Protein AF-A0A2M6YNY8-F1 (afdb_monomer_lite)

Structure (mmCIF, N/CA/C/O backbone):
data_AF-A0A2M6YNY8-F1
#
_entry.id   AF-A0A2M6YNY8-F1
#
loop_
_atom_site.group_PDB
_atom_site.id
_atom_site.type_symbol
_atom_site.label_atom_id
_atom_site.label_alt_id
_atom_site.label_comp_id
_atom_site.label_asym_id
_atom_site.label_entity_id
_atom_site.label_seq_id
_atom_site.pdbx_PDB_ins_code
_atom_site.Cartn_x
_atom_site.Cartn_y
_atom_site.Cartn_z
_atom_site.occupancy
_atom_site.B_iso_or_equiv
_atom_site.auth_seq_id
_atom_site.auth_comp_id
_atom_site.auth_asym_id
_atom_site.auth_atom_id
_atom_site.pdbx_PDB_model_num
ATOM 1 N N . MET A 1 1 ? 12.106 -1.701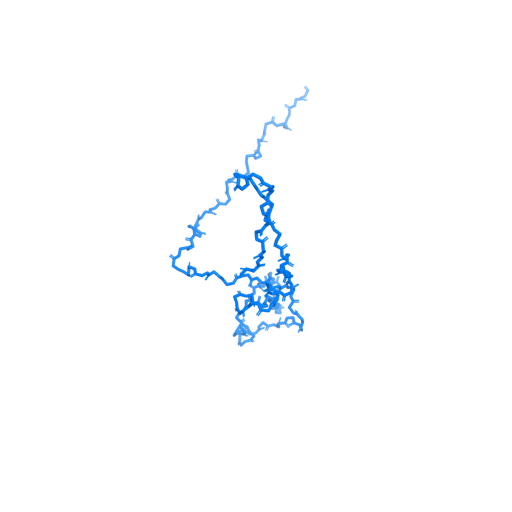 -25.123 1.00 52.75 1 MET A N 1
ATOM 2 C CA . MET A 1 1 ? 12.378 -0.345 -25.643 1.00 52.75 1 MET A CA 1
ATOM 3 C C . MET A 1 1 ? 12.749 -0.524 -27.104 1.00 52.75 1 MET A C 1
ATOM 5 O O . MET A 1 1 ? 13.590 -1.369 -27.375 1.00 52.75 1 MET A O 1
ATOM 9 N N . HIS A 1 2 ? 12.048 0.127 -28.029 1.00 60.47 2 HIS A N 1
ATOM 10 C CA . HIS A 1 2 ? 12.290 -0.010 -29.467 1.00 60.47 2 HIS A CA 1
ATOM 11 C C . HIS A 1 2 ? 12.599 1.362 -30.051 1.00 60.47 2 HIS A C 1
ATOM 13 O O . HIS A 1 2 ? 11.962 2.360 -29.705 1.00 60.47 2 HIS A O 1
ATOM 19 N N . GLY A 1 3 ? 13.569 1.400 -30.946 1.00 66.44 3 GLY A N 1
ATOM 20 C CA . GLY A 1 3 ? 13.908 2.595 -31.685 1.00 66.44 3 GLY A CA 1
ATOM 21 C C . GLY A 1 3 ? 14.812 2.255 -32.846 1.00 66.44 3 GLY A C 1
ATOM 22 O O . GLY A 1 3 ? 15.167 1.093 -33.061 1.00 66.44 3 GLY A O 1
ATOM 23 N N . ARG A 1 4 ? 15.094 3.272 -33.644 1.00 79.44 4 ARG A N 1
ATOM 24 C CA . ARG A 1 4 ? 15.784 3.127 -34.913 1.00 79.44 4 ARG A CA 1
ATOM 25 C C . ARG A 1 4 ? 17.062 3.938 -34.857 1.00 79.44 4 ARG A C 1
ATOM 27 O O . ARG A 1 4 ? 17.039 5.126 -34.555 1.00 79.44 4 ARG A O 1
ATOM 34 N N . TRP A 1 5 ? 18.165 3.282 -35.182 1.00 75.31 5 TRP A N 1
ATOM 35 C CA . TRP A 1 5 ? 19.411 3.973 -35.457 1.00 75.31 5 TRP A CA 1
ATOM 36 C C . TRP A 1 5 ? 19.324 4.653 -36.826 1.00 75.31 5 TRP A C 1
ATOM 38 O O . TRP A 1 5 ? 18.959 4.004 -37.812 1.00 75.31 5 TRP A O 1
ATOM 48 N N . ARG A 1 6 ? 19.645 5.946 -36.891 1.00 77.56 6 ARG A N 1
ATOM 49 C CA . ARG A 1 6 ? 19.876 6.669 -38.145 1.00 77.56 6 ARG A CA 1
ATOM 50 C C . ARG A 1 6 ? 21.337 7.100 -38.194 1.00 77.56 6 ARG A C 1
ATOM 52 O O . ARG A 1 6 ? 21.735 7.957 -37.415 1.00 77.56 6 ARG A O 1
ATOM 59 N N . SER A 1 7 ? 22.123 6.494 -39.081 1.00 73.88 7 SER A N 1
ATOM 60 C CA . SER A 1 7 ? 23.506 6.909 -39.335 1.00 73.88 7 SER A CA 1
ATOM 61 C C . SER A 1 7 ? 23.551 8.117 -40.268 1.00 73.88 7 SER A C 1
ATOM 63 O O . SER A 1 7 ? 22.709 8.240 -41.160 1.00 73.88 7 SER A O 1
ATOM 65 N N . GLU A 1 8 ? 24.553 8.971 -40.091 1.00 68.19 8 GLU A N 1
ATOM 66 C CA . GLU A 1 8 ? 24.931 9.968 -41.095 1.00 68.19 8 GLU A CA 1
ATOM 67 C C . GLU A 1 8 ? 25.787 9.328 -42.201 1.00 68.19 8 GLU A C 1
ATOM 69 O O . GLU A 1 8 ? 26.204 8.173 -42.094 1.00 68.19 8 GLU A O 1
ATOM 74 N N . GLU A 1 9 ? 25.991 10.061 -43.297 1.00 59.84 9 GLU A N 1
ATOM 75 C CA . GLU A 1 9 ? 26.481 9.577 -44.600 1.00 59.84 9 GLU A CA 1
ATOM 76 C C . GLU A 1 9 ? 27.850 8.869 -44.548 1.00 59.84 9 GLU A C 1
ATOM 78 O O . GLU A 1 9 ? 28.139 8.009 -45.377 1.00 59.84 9 GLU A O 1
ATOM 83 N N . THR A 1 10 ? 28.667 9.157 -43.533 1.00 65.19 10 THR A N 1
ATOM 84 C CA . THR A 1 10 ? 29.976 8.524 -43.310 1.00 65.19 10 THR A CA 1
ATOM 85 C C . THR A 1 10 ? 29.927 7.282 -42.411 1.00 65.19 10 THR A C 1
ATOM 87 O O . THR A 1 10 ? 30.935 6.601 -42.259 1.00 65.19 10 THR A O 1
ATOM 90 N N . GLY A 1 11 ? 28.777 6.949 -41.813 1.00 61.22 11 GLY A N 1
ATOM 91 C CA . GLY A 1 11 ? 28.568 5.737 -41.009 1.00 61.22 11 GLY A CA 1
ATOM 92 C C . GLY A 1 11 ? 29.219 5.724 -39.617 1.00 61.22 11 GLY A C 1
ATOM 93 O O . GLY A 1 11 ? 28.860 4.876 -38.801 1.00 61.22 11 GLY A O 1
ATOM 94 N N . GLU A 1 12 ? 30.124 6.660 -39.314 1.00 66.94 12 GLU A N 1
ATOM 95 C CA . GLU A 1 12 ? 30.849 6.727 -38.031 1.00 66.94 12 GLU A CA 1
ATOM 96 C C . GLU A 1 12 ? 30.049 7.388 -36.894 1.00 66.94 12 GLU A C 1
ATOM 98 O O . GLU A 1 12 ? 30.375 7.216 -35.720 1.00 66.94 12 GLU A O 1
ATOM 103 N N . ALA A 1 13 ? 28.969 8.104 -37.219 1.00 66.81 13 ALA A N 1
ATOM 104 C CA . ALA A 1 13 ? 28.090 8.763 -36.257 1.00 66.81 13 ALA A CA 1
ATOM 105 C C . ALA A 1 13 ? 26.614 8.622 -36.656 1.00 66.81 13 ALA A C 1
ATOM 107 O O . ALA A 1 13 ? 26.272 8.380 -37.817 1.00 66.81 13 ALA A O 1
ATOM 108 N N . GLY A 1 14 ? 25.716 8.753 -35.681 1.00 75.56 14 GLY A N 1
ATOM 109 C CA . GLY A 1 14 ? 24.283 8.652 -35.915 1.00 75.56 14 GLY A CA 1
ATOM 110 C C . GLY A 1 14 ? 23.446 9.066 -34.714 1.00 75.56 14 GLY A C 1
ATOM 111 O O . GLY A 1 14 ? 23.938 9.201 -33.594 1.00 75.56 14 GLY A O 1
ATOM 112 N N . THR A 1 15 ? 22.158 9.270 -34.965 1.00 81.88 15 THR A N 1
ATOM 113 C CA . THR A 1 15 ? 21.168 9.616 -33.947 1.00 81.88 15 THR A CA 1
ATOM 114 C C . THR A 1 15 ? 20.299 8.404 -33.640 1.00 81.88 15 THR A C 1
ATOM 116 O O . THR A 1 15 ? 19.814 7.708 -34.538 1.00 81.88 15 THR A O 1
ATOM 119 N N . TRP A 1 16 ? 20.095 8.144 -32.350 1.00 72.38 16 TRP A N 1
ATOM 120 C CA . TRP A 1 16 ? 19.188 7.102 -31.883 1.00 72.38 16 TRP A CA 1
ATOM 121 C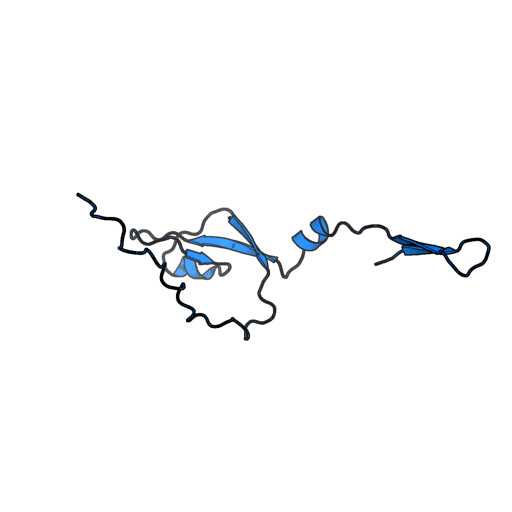 C . TRP A 1 16 ? 17.793 7.697 -31.686 1.00 72.38 16 TRP A C 1
ATOM 123 O O . TRP A 1 16 ? 17.568 8.457 -30.745 1.00 72.38 16 TRP A O 1
ATOM 133 N N . ASP A 1 17 ? 16.842 7.341 -32.548 1.00 76.62 17 ASP A N 1
ATOM 134 C CA . ASP A 1 17 ? 15.450 7.747 -32.371 1.00 76.62 17 ASP A CA 1
ATOM 135 C C . ASP A 1 17 ? 14.692 6.689 -31.584 1.00 76.62 17 ASP A C 1
ATOM 137 O O . ASP A 1 17 ? 14.333 5.624 -32.098 1.00 76.62 17 ASP A O 1
ATOM 141 N N . GLY A 1 18 ? 14.441 6.993 -30.316 1.00 72.19 18 GLY A N 1
ATOM 142 C CA . GLY A 1 18 ? 13.578 6.202 -29.452 1.00 72.19 18 GLY A CA 1
ATOM 143 C C . GLY A 1 18 ? 12.209 6.851 -29.302 1.00 72.19 18 GLY A C 1
ATOM 144 O O . GLY A 1 18 ? 12.100 8.047 -29.038 1.00 72.19 18 GLY A O 1
ATOM 145 N N . VAL A 1 19 ? 11.150 6.047 -29.385 1.00 72.88 19 VAL A N 1
ATOM 146 C CA . VAL A 1 19 ? 9.835 6.479 -28.904 1.00 72.88 19 VAL A CA 1
ATOM 147 C C . VAL A 1 19 ? 9.862 6.396 -27.381 1.00 72.88 19 VAL A C 1
ATOM 149 O O . VAL A 1 19 ? 10.058 5.312 -26.821 1.00 72.88 19 VAL A O 1
ATOM 152 N N . ARG A 1 20 ? 9.669 7.530 -26.695 1.00 63.72 20 ARG A N 1
ATOM 153 C CA . ARG A 1 20 ? 9.446 7.515 -25.245 1.00 63.72 20 ARG A CA 1
ATOM 154 C C . ARG A 1 20 ? 8.152 6.758 -24.980 1.00 63.72 20 ARG A C 1
ATOM 156 O O . ARG A 1 20 ? 7.072 7.206 -25.347 1.00 63.72 20 ARG A O 1
ATOM 163 N N . VAL A 1 21 ? 8.280 5.592 -24.361 1.00 65.62 21 VAL A N 1
ATOM 164 C CA . VAL A 1 21 ? 7.128 4.842 -23.868 1.00 65.62 21 VAL A CA 1
ATOM 165 C C . VAL A 1 21 ? 6.509 5.655 -22.730 1.00 65.62 21 VAL A C 1
ATOM 167 O O . VAL A 1 21 ? 7.251 6.219 -21.924 1.00 65.62 21 VAL A O 1
ATOM 170 N N . ASP A 1 22 ? 5.179 5.733 -22.661 1.00 68.88 22 ASP A N 1
ATOM 171 C CA . ASP A 1 22 ? 4.477 6.365 -21.539 1.00 68.88 22 ASP A CA 1
ATOM 172 C C . ASP A 1 22 ? 4.721 5.562 -20.251 1.00 68.88 22 ASP A C 1
ATOM 174 O O . ASP A 1 22 ? 3.987 4.637 -19.887 1.00 68.88 22 ASP A O 1
ATOM 178 N N . LEU A 1 23 ? 5.818 5.901 -19.576 1.00 63.94 23 LEU A N 1
ATOM 179 C CA . LEU A 1 23 ? 6.232 5.261 -18.338 1.00 63.94 23 LEU A CA 1
ATOM 180 C C . LEU A 1 23 ? 5.256 5.569 -17.202 1.00 63.94 23 LEU A C 1
ATOM 182 O O . LEU A 1 23 ? 5.119 4.733 -16.318 1.00 63.94 23 LEU A O 1
ATOM 186 N N . ILE A 1 24 ? 4.535 6.694 -17.235 1.00 64.56 24 ILE A N 1
ATOM 187 C CA . ILE A 1 24 ? 3.568 7.047 -16.188 1.00 64.56 24 ILE A CA 1
ATOM 188 C C . ILE A 1 24 ? 2.376 6.087 -16.251 1.00 64.56 24 ILE A C 1
ATOM 190 O O . ILE A 1 24 ? 2.017 5.461 -15.249 1.00 64.56 24 ILE A O 1
ATOM 194 N N . GLY A 1 25 ? 1.809 5.895 -17.445 1.00 61.62 25 GLY A N 1
ATOM 195 C CA . GLY A 1 25 ? 0.698 4.970 -17.665 1.00 61.62 25 GLY A CA 1
ATOM 196 C C . GLY A 1 25 ? 1.050 3.498 -17.408 1.00 61.62 25 GLY A C 1
ATOM 197 O O . GLY A 1 25 ? 0.185 2.716 -16.998 1.00 61.62 25 GLY A O 1
ATOM 198 N N . LEU A 1 26 ? 2.307 3.102 -17.627 1.00 61.56 26 LEU A N 1
ATOM 199 C CA . LEU A 1 26 ? 2.807 1.758 -17.311 1.00 61.56 26 LEU A CA 1
ATOM 200 C C . LEU A 1 26 ? 3.107 1.577 -15.821 1.00 61.56 26 LEU A C 1
ATOM 202 O O . LEU A 1 26 ? 2.763 0.541 -15.253 1.00 61.56 26 LEU A O 1
ATOM 206 N N . GLN A 1 27 ? 3.693 2.580 -15.166 1.00 61.69 27 GLN A N 1
ATOM 207 C CA . GLN A 1 27 ? 4.004 2.522 -13.739 1.00 61.69 27 GLN A CA 1
ATOM 208 C C . GLN A 1 27 ? 2.732 2.391 -12.904 1.00 61.69 27 GLN A C 1
ATOM 210 O O . GLN A 1 27 ? 2.680 1.515 -12.047 1.00 61.69 27 GLN A O 1
ATOM 215 N N . LEU A 1 28 ? 1.673 3.151 -13.211 1.00 66.38 28 LEU A N 1
ATOM 216 C CA . LEU A 1 28 ? 0.383 3.076 -12.506 1.00 66.38 28 LEU A CA 1
ATOM 217 C C . LEU A 1 28 ? -0.295 1.696 -12.577 1.00 66.38 28 LEU A C 1
ATOM 219 O O . LEU A 1 28 ? -1.088 1.356 -11.696 1.00 66.38 28 LEU A O 1
ATOM 223 N N . ARG A 1 29 ? 0.021 0.899 -13.604 1.00 73.88 29 ARG A N 1
ATOM 224 C CA . ARG A 1 29 ? -0.483 -0.471 -13.797 1.00 73.88 29 ARG A CA 1
ATOM 225 C C . ARG A 1 29 ? 0.446 -1.549 -13.243 1.00 73.88 29 ARG A C 1
ATOM 227 O O . ARG A 1 29 ? 0.101 -2.727 -13.301 1.00 73.88 29 ARG A O 1
ATOM 234 N N . SER A 1 30 ? 1.601 -1.170 -12.703 1.00 81.69 30 SER A N 1
ATOM 235 C CA . SER A 1 30 ? 2.548 -2.125 -12.142 1.00 81.69 30 SER A CA 1
ATOM 236 C C . SER A 1 30 ? 1.932 -2.860 -10.943 1.00 81.69 30 SER A C 1
ATOM 238 O O . SER A 1 30 ? 1.449 -2.201 -10.018 1.00 81.69 30 SER A O 1
ATOM 240 N N . PRO A 1 31 ? 2.003 -4.204 -10.884 1.00 81.81 31 PRO A N 1
ATOM 241 C CA . PRO A 1 31 ? 1.565 -4.967 -9.712 1.00 81.81 31 PRO A CA 1
ATOM 242 C C . PRO A 1 31 ? 2.426 -4.686 -8.468 1.00 81.81 31 PRO A C 1
ATOM 244 O O . PRO A 1 31 ? 2.035 -5.029 -7.352 1.00 81.81 31 PRO A O 1
ATOM 247 N N . ALA A 1 32 ? 3.588 -4.046 -8.643 1.00 83.75 32 ALA A N 1
ATOM 248 C CA . ALA A 1 32 ? 4.418 -3.578 -7.542 1.00 83.75 32 ALA A CA 1
ATOM 249 C C . ALA A 1 32 ? 3.847 -2.325 -6.856 1.00 83.75 32 ALA A C 1
ATOM 251 O O . ALA A 1 32 ? 4.222 -2.057 -5.720 1.00 83.75 32 ALA A O 1
ATOM 252 N N . LEU A 1 33 ? 2.935 -1.576 -7.489 1.00 88.69 33 LEU A N 1
ATOM 253 C CA . LEU A 1 33 ? 2.231 -0.469 -6.843 1.00 88.69 33 LEU A CA 1
ATOM 254 C C . LEU A 1 33 ? 0.975 -0.969 -6.128 1.00 88.69 33 LEU A C 1
ATOM 256 O O . LEU A 1 33 ? 0.024 -1.426 -6.763 1.00 88.69 33 LEU A O 1
ATOM 260 N N . VAL A 1 34 ? 0.933 -0.802 -4.809 1.00 90.31 34 VAL A N 1
ATOM 261 C CA . VAL A 1 34 ? -0.217 -1.160 -3.969 1.00 90.31 34 VAL A CA 1
ATOM 262 C C . VAL A 1 34 ? -0.891 0.065 -3.358 1.00 90.31 34 VAL A C 1
ATOM 264 O O . VAL A 1 34 ? -0.210 1.043 -3.052 1.00 90.31 34 VAL A O 1
ATOM 267 N N . PRO A 1 35 ? -2.223 0.043 -3.179 1.00 92.12 35 PRO A N 1
ATOM 268 C CA . PRO A 1 35 ? -2.943 1.130 -2.525 1.00 92.12 35 PRO A CA 1
ATOM 269 C C . PRO A 1 35 ? -2.610 1.203 -1.027 1.00 92.12 35 PRO A C 1
ATOM 271 O O . PRO A 1 35 ? -2.656 0.191 -0.328 1.00 92.12 35 PRO A O 1
ATOM 274 N N . LEU A 1 36 ? -2.314 2.408 -0.540 1.00 93.75 36 LEU A N 1
ATOM 275 C CA . LEU A 1 36 ? -2.147 2.713 0.880 1.00 93.75 36 LEU A CA 1
ATOM 276 C C . LEU A 1 36 ? -3.451 3.291 1.438 1.00 93.75 36 LEU A C 1
ATOM 278 O O . LEU A 1 36 ? -3.995 4.250 0.885 1.00 93.75 36 LEU A O 1
ATOM 282 N N . PHE A 1 37 ? -3.929 2.730 2.544 1.00 94.62 37 PHE A N 1
ATOM 283 C CA . PHE A 1 37 ? -5.136 3.181 3.228 1.00 94.62 37 PHE A CA 1
ATOM 284 C C . PHE A 1 37 ? -4.819 3.745 4.604 1.00 94.62 37 PHE A C 1
ATOM 286 O O . PHE A 1 37 ? -3.847 3.346 5.245 1.00 94.62 37 PHE A O 1
ATOM 293 N N . GLU A 1 38 ? -5.689 4.638 5.061 1.00 93.75 38 GLU A N 1
ATOM 294 C CA . GLU A 1 38 ? -5.735 5.088 6.445 1.00 93.75 38 GLU A CA 1
ATOM 295 C C . GLU A 1 38 ? -6.689 4.200 7.250 1.00 93.75 38 GLU A C 1
ATOM 297 O O . GLU A 1 38 ? -7.776 3.856 6.781 1.00 93.75 38 GLU A O 1
ATOM 302 N N . TYR A 1 39 ? -6.300 3.867 8.474 1.00 92.75 39 TYR A N 1
ATOM 303 C CA . TYR A 1 39 ? -7.088 3.131 9.450 1.00 92.75 39 TYR A CA 1
ATOM 304 C C . TYR A 1 39 ? -7.224 3.977 10.712 1.00 92.75 39 TYR A C 1
ATOM 306 O O . TYR A 1 39 ? -6.232 4.294 11.369 1.00 92.75 39 TYR A O 1
ATOM 314 N N . ARG A 1 40 ? -8.462 4.346 11.048 1.00 91.25 40 ARG A N 1
ATOM 315 C CA . ARG A 1 40 ? -8.791 5.133 12.242 1.00 91.25 40 ARG A CA 1
ATOM 316 C C . ARG A 1 40 ? -9.445 4.246 13.282 1.00 91.25 40 ARG A C 1
ATOM 318 O O . ARG A 1 40 ? -10.378 3.514 12.962 1.00 91.25 40 ARG A O 1
ATOM 325 N N . PHE A 1 41 ? -8.983 4.341 14.516 1.00 88.06 41 PHE A N 1
ATOM 326 C CA . PHE A 1 41 ? -9.626 3.678 15.640 1.00 88.06 41 PHE A CA 1
ATOM 327 C C . PHE A 1 41 ? -10.570 4.648 16.356 1.00 88.06 41 PHE A C 1
ATOM 329 O O . PHE A 1 41 ? -10.530 5.857 16.121 1.00 88.06 41 PHE A O 1
ATOM 336 N N . SER A 1 42 ? -11.475 4.103 17.166 1.00 85.81 42 SER A N 1
ATOM 337 C CA . SER A 1 42 ? -12.450 4.884 17.932 1.00 85.81 42 SER A CA 1
ATOM 338 C C . SER A 1 42 ? -11.875 5.458 19.225 1.00 85.8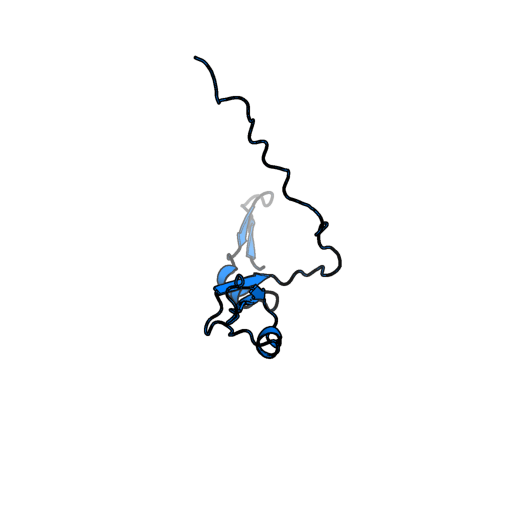1 42 SER A C 1
ATOM 340 O O . SER A 1 42 ? -12.370 6.470 19.711 1.00 85.81 42 SER A O 1
ATOM 342 N N . ASP A 1 43 ? -10.859 4.808 19.795 1.00 83.12 43 ASP A N 1
ATOM 343 C CA . ASP A 1 43 ? -10.032 5.400 20.838 1.00 83.12 43 ASP A CA 1
ATOM 344 C C . ASP A 1 43 ? -9.140 6.460 20.185 1.00 83.12 43 ASP A C 1
ATOM 346 O O . ASP A 1 43 ? -8.713 6.299 19.048 1.00 83.12 43 ASP A O 1
ATOM 350 N N . SER A 1 44 ? -8.887 7.577 20.860 1.00 80.19 44 SER A N 1
ATOM 351 C CA . SER A 1 44 ? -8.270 8.805 20.320 1.00 80.19 44 SER A CA 1
ATOM 352 C C . SER A 1 44 ? -6.819 8.666 19.819 1.00 80.19 44 SER A C 1
ATOM 354 O O . SER A 1 44 ? -6.085 9.652 19.739 1.00 80.19 44 SER A O 1
ATOM 356 N N . ARG A 1 45 ? -6.365 7.448 19.529 1.00 87.25 45 ARG A N 1
ATOM 357 C CA . ARG A 1 45 ? -5.039 7.128 19.020 1.00 87.25 45 ARG A CA 1
ATOM 358 C C . ARG A 1 45 ? -4.831 7.657 17.596 1.00 87.25 45 ARG A C 1
ATOM 360 O O . ARG A 1 45 ? -5.786 7.791 16.823 1.00 87.25 45 ARG A O 1
ATOM 367 N N . PRO A 1 46 ? -3.568 7.908 17.213 1.00 88.81 46 PRO A N 1
ATOM 368 C CA . PRO A 1 46 ? -3.232 8.299 15.852 1.00 88.81 46 PRO A CA 1
ATOM 369 C C . PRO A 1 46 ? -3.691 7.267 14.807 1.00 88.81 46 PRO A C 1
ATOM 371 O O . PRO A 1 46 ? -3.729 6.064 15.100 1.00 88.81 46 PRO A O 1
ATOM 374 N N . PRO A 1 47 ? -4.004 7.710 13.575 1.00 89.81 47 PRO A N 1
ATOM 375 C CA . PRO A 1 47 ? -4.311 6.805 12.477 1.00 89.81 47 PRO A CA 1
ATOM 376 C C . PRO A 1 47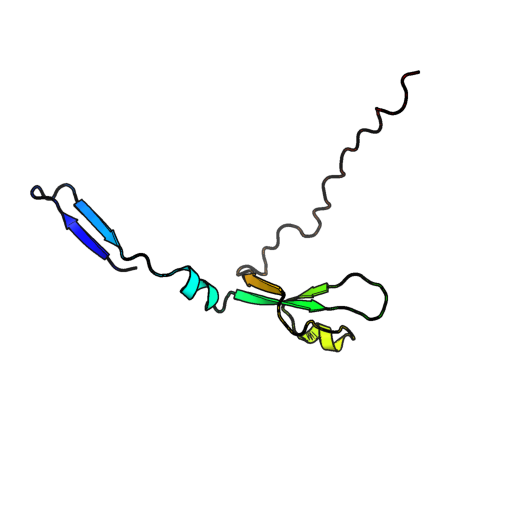 ? -3.098 5.941 12.115 1.00 89.81 47 PRO A C 1
ATOM 378 O O . PRO A 1 47 ? -1.951 6.376 12.207 1.00 89.81 47 PRO A O 1
ATOM 381 N N . ILE A 1 48 ? -3.366 4.722 11.651 1.00 91.44 48 ILE A N 1
ATOM 382 C CA . ILE A 1 48 ? -2.357 3.827 11.077 1.00 91.44 48 ILE A CA 1
ATOM 383 C C . ILE A 1 48 ? -2.500 3.831 9.559 1.00 91.44 48 ILE A C 1
ATOM 385 O O . ILE A 1 48 ? -3.610 3.805 9.035 1.00 91.44 48 ILE A O 1
ATOM 389 N N . TYR A 1 49 ? -1.378 3.801 8.846 1.00 92.12 49 TYR A N 1
ATOM 390 C CA . TYR A 1 49 ? -1.359 3.678 7.393 1.00 92.12 49 TYR A CA 1
ATOM 391 C C . TYR A 1 49 ? -0.864 2.295 7.004 1.00 92.12 49 TYR A C 1
ATOM 393 O O . TYR A 1 49 ? 0.181 1.849 7.471 1.00 92.12 49 TYR A O 1
ATOM 401 N N . SER A 1 50 ? -1.618 1.593 6.163 1.00 90.38 50 SER A N 1
ATOM 402 C CA . SER A 1 50 ? -1.261 0.233 5.772 1.00 90.38 50 SER A CA 1
ATOM 403 C C . SER A 1 50 ? -1.812 -0.139 4.406 1.00 90.38 50 SER A C 1
ATOM 405 O O . SER A 1 50 ? -2.834 0.377 3.950 1.00 90.38 50 SER A O 1
ATOM 407 N N . THR A 1 51 ? -1.114 -1.065 3.758 1.00 91.12 51 THR A N 1
ATOM 408 C CA . THR A 1 51 ? -1.555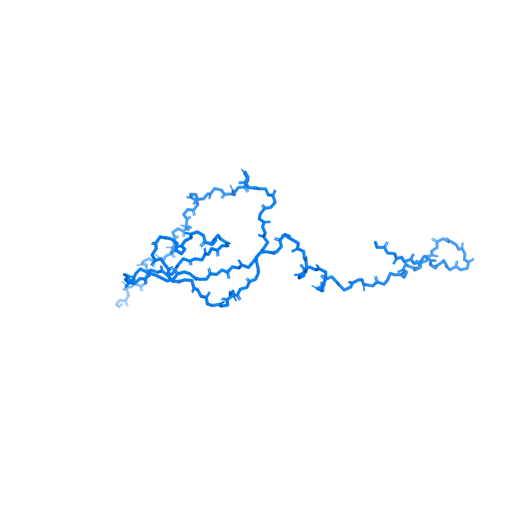 -1.723 2.522 1.00 91.12 51 THR A CA 1
ATOM 409 C C . THR A 1 51 ? -2.286 -3.040 2.811 1.00 91.12 51 THR A C 1
ATOM 411 O O . THR A 1 51 ? -2.918 -3.600 1.916 1.00 91.12 51 THR A O 1
ATOM 414 N N . HIS A 1 52 ? -2.241 -3.525 4.059 1.00 86.81 52 HIS A N 1
ATOM 415 C CA . HIS A 1 52 ? -2.884 -4.767 4.482 1.00 86.81 52 HIS A CA 1
ATOM 416 C C . HIS A 1 52 ? -4.356 -4.528 4.843 1.00 86.81 52 HIS A C 1
ATOM 418 O O . HIS A 1 52 ? -4.640 -3.618 5.628 1.00 86.81 52 HIS A O 1
ATOM 424 N N . PRO A 1 53 ? -5.298 -5.326 4.305 1.00 76.94 53 PRO A N 1
ATOM 425 C CA . PRO A 1 53 ? -6.729 -5.180 4.583 1.00 76.94 53 PRO A CA 1
ATOM 426 C C . PRO A 1 53 ? -7.121 -5.627 6.001 1.00 76.94 53 PRO A C 1
ATOM 428 O O . PRO A 1 53 ? -8.144 -5.183 6.521 1.00 76.94 53 PRO A O 1
ATOM 431 N N . ASP A 1 54 ? -6.295 -6.456 6.641 1.00 76.19 54 ASP A N 1
ATOM 432 C CA . ASP A 1 54 ? -6.653 -7.186 7.864 1.00 76.19 54 ASP A CA 1
ATOM 433 C C . ASP A 1 54 ? -6.721 -6.301 9.118 1.00 76.19 54 ASP A C 1
ATOM 435 O O . ASP A 1 54 ? -7.288 -6.699 10.132 1.00 76.19 54 ASP A O 1
ATOM 439 N N . LEU A 1 55 ? -6.234 -5.056 9.049 1.00 73.25 55 LEU A N 1
ATOM 440 C CA . LEU A 1 55 ? -6.367 -4.096 10.152 1.00 73.25 55 LEU A CA 1
ATOM 441 C C . LEU A 1 55 ? -7.825 -3.700 10.428 1.00 73.25 55 LEU A C 1
ATOM 443 O O . LEU A 1 55 ? -8.136 -3.275 11.539 1.00 73.25 55 LEU A O 1
ATOM 447 N N . ALA A 1 56 ? -8.731 -3.889 9.462 1.00 67.75 56 ALA A N 1
ATOM 448 C CA . ALA A 1 56 ? -10.161 -3.700 9.693 1.00 67.75 56 ALA A CA 1
ATOM 449 C C . ALA A 1 56 ? -10.728 -4.709 10.711 1.00 67.75 56 ALA A C 1
ATOM 451 O O . ALA A 1 56 ? -11.621 -4.368 11.484 1.00 67.75 56 ALA A O 1
ATOM 452 N N . ALA A 1 57 ? -10.177 -5.929 10.768 1.00 63.59 57 ALA A N 1
ATOM 453 C CA . ALA A 1 57 ? -10.595 -6.953 11.726 1.00 63.59 57 ALA A CA 1
ATOM 454 C C . ALA A 1 57 ? -10.173 -6.627 13.172 1.00 63.59 57 ALA A C 1
ATOM 456 O O . ALA A 1 57 ? -10.759 -7.147 14.115 1.00 63.59 57 ALA A O 1
ATOM 457 N N . ALA A 1 58 ? -9.203 -5.724 13.354 1.00 71.44 58 ALA A N 1
ATOM 458 C CA . ALA A 1 58 ? -8.721 -5.265 14.657 1.00 71.44 58 ALA A CA 1
ATOM 459 C C . ALA A 1 58 ? -9.510 -4.059 15.217 1.00 71.44 58 ALA A C 1
ATOM 461 O O . ALA A 1 58 ? -9.015 -3.347 16.089 1.00 71.44 58 ALA A O 1
ATOM 462 N N . GLY A 1 59 ? -10.716 -3.793 14.698 1.00 81.00 59 GLY A N 1
ATOM 463 C CA . GLY A 1 59 ? -11.584 -2.703 15.162 1.00 81.00 59 GLY A CA 1
ATOM 464 C C . GLY A 1 59 ? -11.275 -1.327 14.562 1.00 81.00 59 GLY A C 1
ATOM 465 O O . GLY A 1 59 ? -11.857 -0.332 14.991 1.00 81.00 59 GLY A O 1
ATOM 466 N N . ALA A 1 60 ? -10.391 -1.242 13.564 1.00 86.44 60 ALA A N 1
ATOM 467 C CA . ALA A 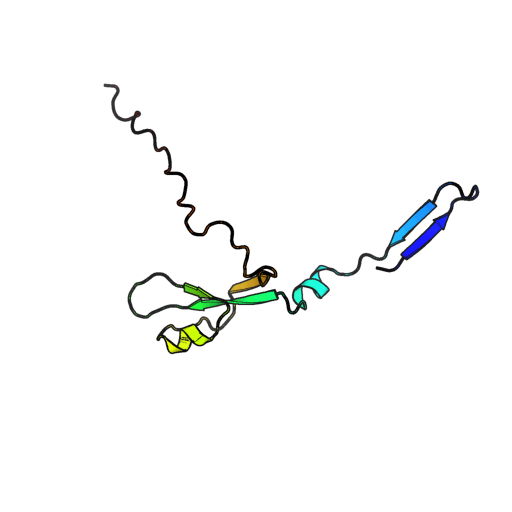1 60 ? -10.098 0.009 12.874 1.00 86.44 60 ALA A CA 1
ATOM 468 C C . ALA A 1 60 ? -11.037 0.238 11.680 1.00 86.44 60 ALA A C 1
ATOM 470 O O . ALA A 1 60 ? -11.244 -0.644 10.845 1.00 86.44 60 ALA A O 1
ATOM 471 N N . ARG A 1 61 ? -11.545 1.462 11.518 1.00 90.19 61 ARG A N 1
ATOM 472 C CA . ARG A 1 61 ? -12.273 1.876 10.315 1.00 90.19 61 ARG A CA 1
ATOM 473 C C . ARG A 1 61 ? -11.287 2.288 9.224 1.00 90.19 61 ARG A C 1
ATOM 475 O O . ARG A 1 61 ? -10.587 3.291 9.365 1.00 90.19 61 ARG A O 1
ATOM 482 N N . ARG A 1 62 ? -11.269 1.541 8.118 1.00 92.12 62 ARG A N 1
ATOM 483 C CA . ARG A 1 62 ? -10.506 1.884 6.907 1.00 92.12 62 ARG A CA 1
ATOM 484 C C . ARG A 1 62 ? -11.145 3.063 6.164 1.00 92.12 62 ARG A C 1
ATOM 486 O O . ARG A 1 62 ? -12.370 3.146 6.094 1.00 92.12 62 ARG A O 1
ATOM 493 N N . SER A 1 63 ? -10.337 3.930 5.558 1.00 92.25 63 SER A N 1
ATOM 494 C CA . SER A 1 63 ? -10.814 4.930 4.597 1.00 92.25 63 SER A CA 1
ATOM 495 C C . SER A 1 63 ? -11.480 4.274 3.376 1.00 92.25 63 SER A C 1
ATOM 497 O O . SER A 1 63 ? -11.092 3.188 2.935 1.00 92.25 63 SER A O 1
ATOM 499 N N . GLU A 1 64 ? -12.488 4.938 2.802 1.00 91.44 64 GLU A N 1
ATOM 500 C CA . GLU A 1 64 ? -13.205 4.428 1.621 1.00 91.44 64 GLU A CA 1
ATOM 501 C C . GLU A 1 64 ? -12.316 4.395 0.374 1.00 91.44 64 GLU A C 1
ATOM 503 O O . GLU A 1 64 ? -12.348 3.445 -0.408 1.00 91.44 64 GLU A O 1
ATOM 508 N N . ARG A 1 65 ? -11.498 5.438 0.201 1.00 93.44 65 ARG A N 1
ATOM 509 C CA . ARG A 1 65 ? -10.545 5.568 -0.902 1.00 93.44 65 ARG A CA 1
ATOM 510 C C . ARG A 1 65 ? -9.112 5.437 -0.381 1.00 93.44 65 ARG A C 1
ATOM 512 O O . ARG A 1 65 ? -8.841 5.853 0.751 1.00 93.44 65 ARG A O 1
ATOM 519 N N . PRO A 1 66 ? -8.195 4.875 -1.185 1.00 93.25 66 PRO A N 1
ATOM 520 C CA . PRO A 1 66 ? -6.778 4.907 -0.857 1.00 93.25 66 PRO A CA 1
ATOM 521 C C . PRO A 1 66 ? -6.262 6.347 -0.908 1.00 93.25 66 PRO A C 1
ATOM 523 O O . PRO A 1 66 ? -6.715 7.138 -1.736 1.00 93.25 66 PRO A O 1
ATOM 526 N N . LEU A 1 67 ? -5.295 6.670 -0.051 1.00 92.69 67 LEU A N 1
ATOM 527 C CA . LEU A 1 67 ? -4.645 7.985 -0.053 1.00 92.69 67 LEU A CA 1
ATOM 528 C C . LEU A 1 67 ? -3.746 8.142 -1.278 1.00 92.69 67 LEU A C 1
ATOM 530 O O . LEU A 1 67 ? -3.733 9.175 -1.940 1.00 92.69 67 LEU A O 1
ATOM 534 N N . CYS A 1 68 ? -2.984 7.092 -1.572 1.00 91.50 68 CYS A N 1
ATOM 535 C CA . CYS A 1 68 ? -2.045 7.036 -2.679 1.00 91.50 68 CYS A CA 1
ATOM 536 C C . CYS A 1 68 ? -1.695 5.575 -3.008 1.00 91.50 68 CYS A C 1
ATOM 538 O O . CYS A 1 68 ? -2.232 4.630 -2.419 1.00 91.50 68 CYS A O 1
ATOM 540 N N . ARG A 1 69 ? -0.790 5.387 -3.971 1.00 90.00 69 ARG A N 1
ATOM 541 C CA . ARG A 1 69 ? -0.137 4.103 -4.241 1.00 90.00 69 ARG A CA 1
ATOM 542 C C . ARG A 1 69 ? 1.312 4.171 -3.787 1.00 90.00 69 ARG A C 1
ATOM 544 O O . ARG A 1 69 ? 1.979 5.175 -4.015 1.00 90.00 69 ARG A O 1
ATOM 551 N N . VAL A 1 70 ? 1.793 3.085 -3.201 1.00 89.62 70 VAL A N 1
ATOM 552 C CA . VAL A 1 70 ? 3.179 2.927 -2.758 1.00 89.62 70 VAL A CA 1
ATOM 553 C C . VAL A 1 70 ? 3.808 1.724 -3.444 1.00 89.62 70 VAL A C 1
ATOM 555 O O . VAL A 1 70 ? 3.119 0.765 -3.798 1.00 89.62 70 VAL A O 1
ATOM 558 N N . TRP A 1 71 ? 5.120 1.771 -3.644 1.00 87.94 71 TRP A N 1
ATOM 559 C CA . TRP A 1 71 ? 5.867 0.628 -4.153 1.00 87.94 71 TRP A CA 1
ATOM 560 C C . TRP A 1 71 ? 5.997 -0.431 -3.060 1.00 87.94 71 TRP A C 1
ATOM 562 O O . TRP A 1 71 ? 6.442 -0.136 -1.952 1.00 87.94 71 TRP A O 1
ATOM 572 N N . ARG A 1 72 ? 5.639 -1.681 -3.373 1.00 83.62 72 ARG A N 1
ATOM 573 C CA . ARG A 1 72 ? 6.024 -2.826 -2.546 1.00 83.62 72 ARG A CA 1
ATOM 574 C C . ARG A 1 72 ? 7.537 -2.859 -2.485 1.00 83.62 72 ARG A C 1
ATOM 576 O O . ARG A 1 72 ? 8.185 -2.830 -3.529 1.00 83.62 72 ARG A O 1
ATOM 583 N N . ASN A 1 73 ? 8.074 -2.977 -1.278 1.00 76.81 73 ASN A N 1
ATOM 584 C CA . ASN A 1 73 ? 9.491 -3.228 -1.104 1.00 76.81 73 ASN A CA 1
ATOM 585 C C . ASN A 1 73 ? 9.834 -4.587 -1.759 1.00 76.81 73 ASN A C 1
ATOM 587 O O . ASN A 1 73 ? 9.339 -5.615 -1.288 1.00 76.81 73 ASN A O 1
ATOM 591 N N . PRO A 1 74 ? 10.644 -4.619 -2.837 1.00 71.50 74 PRO A N 1
ATOM 592 C CA . PRO A 1 74 ? 11.036 -5.869 -3.485 1.00 71.50 74 PRO A CA 1
ATOM 593 C C . PRO A 1 74 ? 12.028 -6.683 -2.637 1.00 71.50 74 PRO A C 1
ATOM 595 O O . PRO A 1 74 ? 12.254 -7.858 -2.915 1.00 71.50 74 PRO A O 1
ATOM 598 N N . LEU A 1 75 ? 12.601 -6.080 -1.591 1.00 71.81 75 LEU A N 1
ATOM 599 C CA . LEU A 1 75 ? 13.564 -6.681 -0.676 1.00 71.81 75 LEU A CA 1
ATOM 600 C C . LEU A 1 75 ? 13.011 -6.669 0.760 1.00 71.81 75 LEU A C 1
ATOM 602 O O . LEU A 1 75 ? 13.513 -5.936 1.612 1.00 71.81 75 LEU A O 1
ATOM 606 N N . PRO A 1 76 ? 12.003 -7.503 1.082 1.00 63.03 76 PRO A N 1
ATOM 607 C CA . PRO A 1 76 ? 11.371 -7.501 2.406 1.00 63.03 76 PRO A CA 1
ATOM 608 C C . PRO A 1 76 ? 12.339 -7.833 3.557 1.00 63.03 76 PRO A C 1
ATOM 610 O O . PRO A 1 76 ? 12.034 -7.546 4.706 1.00 63.03 76 PRO A O 1
ATOM 613 N N . ARG A 1 77 ? 13.508 -8.422 3.257 1.00 59.31 77 ARG A N 1
ATOM 614 C CA . ARG A 1 77 ? 14.559 -8.772 4.230 1.00 59.31 77 ARG A CA 1
ATOM 615 C C . ARG A 1 77 ? 15.603 -7.675 4.478 1.00 59.31 77 ARG A C 1
ATOM 617 O O . ARG A 1 77 ? 16.414 -7.841 5.377 1.00 59.31 77 ARG A O 1
ATOM 624 N N . PHE A 1 78 ? 15.593 -6.585 3.709 1.00 57.09 78 PHE A N 1
ATOM 625 C CA . PHE A 1 78 ? 16.547 -5.478 3.843 1.00 57.09 78 PHE A CA 1
ATOM 626 C C . PHE A 1 78 ? 15.806 -4.178 4.152 1.00 57.09 78 PHE A C 1
ATOM 628 O O . PHE A 1 78 ? 15.788 -3.244 3.352 1.00 57.09 78 PHE A O 1
ATOM 635 N N . LEU A 1 79 ? 15.152 -4.128 5.311 1.00 59.97 79 LEU A N 1
ATOM 636 C CA . LEU A 1 79 ? 14.799 -2.838 5.890 1.00 59.97 79 LEU A CA 1
ATOM 637 C C . LEU A 1 79 ? 16.075 -2.262 6.523 1.00 59.97 79 LEU A C 1
ATOM 639 O O . LEU A 1 79 ? 16.693 -2.965 7.324 1.00 59.97 79 LEU A O 1
ATOM 643 N N . PRO A 1 80 ? 16.508 -1.040 6.162 1.00 58.47 80 PRO A N 1
ATOM 644 C CA . PRO A 1 80 ? 17.490 -0.338 6.971 1.00 58.47 80 PRO A CA 1
ATOM 645 C C . PRO A 1 80 ? 16.928 -0.192 8.387 1.00 58.47 80 PRO A C 1
ATOM 647 O O . PRO A 1 80 ? 15.726 0.006 8.569 1.00 58.47 80 PRO A O 1
ATOM 650 N N . ASP A 1 81 ? 17.826 -0.384 9.344 1.00 56.44 81 ASP A N 1
ATOM 651 C CA . ASP A 1 81 ? 17.616 -0.508 10.782 1.00 56.44 81 ASP A CA 1
ATOM 652 C C . ASP A 1 81 ? 16.419 0.315 11.302 1.00 56.44 81 ASP A C 1
ATOM 654 O O . ASP A 1 81 ? 16.460 1.545 11.367 1.00 56.44 81 ASP A O 1
ATOM 658 N N . LEU A 1 82 ? 15.319 -0.374 11.634 1.00 56.50 82 LEU A N 1
ATOM 659 C CA . LEU A 1 82 ? 14.085 0.253 12.132 1.00 56.50 82 LEU A CA 1
ATOM 660 C C . LEU A 1 82 ? 14.292 0.938 13.498 1.00 56.50 82 LEU A C 1
ATOM 662 O O . LEU A 1 82 ? 13.432 1.698 13.935 1.00 56.50 82 LEU A O 1
ATOM 666 N N . GLU A 1 83 ? 15.427 0.672 14.150 1.00 59.81 83 GLU A N 1
ATOM 667 C CA . GLU A 1 83 ? 15.844 1.236 15.436 1.00 59.81 83 GLU A CA 1
ATOM 668 C C . GLU A 1 83 ? 16.562 2.591 15.306 1.00 59.81 83 GLU A C 1
ATOM 670 O O . GLU A 1 83 ? 16.983 3.166 16.315 1.00 59.81 83 GLU A O 1
ATOM 675 N N . LEU A 1 84 ? 16.697 3.146 14.092 1.00 58.25 84 LEU A N 1
ATOM 676 C CA . LEU A 1 84 ? 17.225 4.497 13.902 1.00 58.25 84 LEU A CA 1
ATOM 677 C C . LEU A 1 84 ? 16.271 5.522 14.521 1.00 58.25 84 LEU A C 1
ATOM 679 O O . LEU A 1 84 ? 15.328 6.013 13.897 1.00 58.25 84 LEU A O 1
ATOM 683 N N . ARG A 1 85 ? 16.539 5.871 15.779 1.00 52.91 85 ARG A N 1
ATOM 684 C CA . ARG A 1 85 ? 15.934 7.033 16.424 1.00 52.91 85 ARG A CA 1
ATOM 685 C C . ARG A 1 85 ? 16.327 8.282 15.632 1.00 52.91 85 ARG A C 1
ATOM 687 O O . ARG A 1 85 ? 17.474 8.368 15.184 1.00 52.91 85 ARG A O 1
ATOM 694 N N . PRO A 1 86 ? 15.417 9.261 15.478 1.00 58.00 86 PRO A N 1
ATOM 695 C CA . PRO A 1 86 ? 15.793 10.573 14.974 1.00 58.00 86 PRO A CA 1
ATOM 696 C C . PRO A 1 86 ? 17.017 11.054 15.750 1.00 58.00 86 PRO A C 1
ATOM 698 O O . PRO A 1 86 ? 17.046 10.915 16.977 1.00 58.00 86 PRO A O 1
ATOM 701 N N . ALA A 1 87 ? 18.020 11.597 15.054 1.00 59.72 87 ALA A N 1
ATOM 702 C CA . ALA A 1 87 ? 19.065 12.346 15.735 1.00 59.72 87 ALA A CA 1
ATOM 703 C C . ALA A 1 87 ? 18.352 13.353 16.641 1.00 59.72 87 ALA A C 1
ATOM 705 O O . ALA A 1 87 ? 17.471 14.078 16.166 1.00 59.72 87 ALA A O 1
ATOM 706 N N . ALA A 1 88 ? 18.642 13.309 17.945 1.00 62.84 88 ALA A N 1
ATOM 707 C CA . ALA A 1 88 ? 18.068 14.255 18.885 1.00 62.84 88 ALA A CA 1
ATOM 708 C C . ALA A 1 88 ? 18.259 15.648 18.284 1.00 62.84 88 ALA A C 1
ATOM 710 O O . ALA A 1 88 ? 19.367 16.001 17.879 1.00 62.84 88 ALA A O 1
ATOM 711 N N . SER A 1 89 ? 17.163 16.389 18.126 1.00 54.16 89 SER A N 1
ATOM 712 C CA . SER A 1 89 ? 17.249 17.777 17.698 1.00 54.16 89 SER A CA 1
ATOM 713 C C . SER A 1 89 ? 18.160 18.471 18.701 1.00 54.16 89 SER A C 1
ATOM 715 O O . SER A 1 89 ? 17.784 18.585 19.867 1.00 54.16 89 SER A O 1
ATOM 717 N N . ASN A 1 90 ? 19.341 18.917 18.273 1.00 53.28 90 ASN A N 1
ATOM 718 C CA . ASN A 1 90 ? 20.118 19.887 19.031 1.00 53.28 90 ASN A CA 1
ATOM 719 C C . ASN A 1 90 ? 19.315 21.193 19.010 1.00 53.28 90 ASN A C 1
ATOM 721 O O . ASN A 1 90 ? 19.550 22.071 18.186 1.00 53.28 90 ASN A O 1
ATOM 725 N N . GLN A 1 91 ? 18.295 21.293 19.863 1.00 51.59 91 GLN A N 1
ATOM 726 C CA . GLN A 1 91 ? 17.908 22.593 20.374 1.00 51.59 91 GLN A CA 1
ATOM 727 C C . GLN A 1 91 ? 19.001 22.963 21.369 1.00 51.59 91 GLN A C 1
ATOM 729 O O . GLN A 1 91 ? 19.059 22.399 22.459 1.00 51.59 91 GLN A O 1
ATOM 734 N N . ASP A 1 92 ? 19.899 23.845 20.937 1.00 50.47 92 ASP A N 1
ATOM 735 C CA . ASP A 1 92 ? 20.794 24.572 21.829 1.00 50.47 92 ASP A CA 1
ATOM 736 C C . ASP A 1 92 ? 19.946 25.238 22.924 1.00 50.47 92 ASP A C 1
ATOM 738 O O . ASP A 1 92 ? 19.065 26.039 22.594 1.00 50.47 92 ASP A O 1
ATOM 742 N N . PRO A 1 93 ? 20.160 24.935 24.214 1.00 47.47 93 PRO A N 1
ATOM 743 C CA . PRO A 1 93 ? 19.483 25.632 25.299 1.00 47.47 93 PRO A CA 1
ATOM 744 C C . PRO A 1 93 ? 20.140 26.978 25.647 1.00 47.47 93 PRO A C 1
ATOM 746 O O . PRO A 1 93 ? 19.838 27.522 26.702 1.00 47.47 93 PRO A O 1
ATOM 749 N N . ASP A 1 94 ? 21.011 27.534 24.798 1.00 49.47 94 ASP A N 1
ATOM 750 C CA . ASP A 1 94 ? 21.872 28.668 25.171 1.00 49.47 94 ASP A CA 1
ATOM 751 C C . ASP A 1 94 ? 21.490 30.001 24.506 1.00 49.47 94 ASP A C 1
ATOM 753 O O . ASP A 1 94 ? 22.329 30.786 24.067 1.00 49.47 94 ASP A O 1
ATOM 757 N N . GLN A 1 95 ? 20.187 30.286 24.437 1.00 48.69 95 GLN A N 1
ATOM 758 C CA . GLN A 1 95 ? 19.720 31.649 24.170 1.00 48.69 95 GLN A CA 1
ATOM 759 C C . GLN A 1 95 ? 18.462 31.993 24.974 1.00 48.69 95 GLN A C 1
ATOM 761 O O . GLN A 1 95 ? 17.423 32.369 24.438 1.00 48.69 95 GLN A O 1
ATOM 766 N N . ALA A 1 96 ? 18.575 31.855 26.292 1.00 45.06 96 ALA A N 1
ATOM 767 C CA . ALA A 1 96 ? 17.689 32.477 27.266 1.00 45.06 96 ALA A CA 1
ATOM 768 C C . ALA A 1 96 ? 18.537 32.941 28.456 1.00 45.06 96 ALA A C 1
ATOM 770 O O . ALA A 1 96 ? 18.634 32.246 29.456 1.00 45.06 96 ALA A O 1
ATOM 771 N N . ASP A 1 97 ? 19.246 34.052 28.260 1.00 45.22 97 ASP A N 1
ATOM 772 C CA . ASP A 1 97 ? 19.442 35.135 29.234 1.00 45.22 97 ASP A CA 1
ATOM 773 C C . ASP A 1 97 ? 20.692 35.939 28.861 1.00 45.22 97 ASP A C 1
ATOM 775 O O . ASP A 1 97 ? 21.840 35.536 29.037 1.00 45.22 97 ASP A O 1
ATOM 779 N N . SER A 1 98 ? 20.465 37.136 28.338 1.00 43.84 98 SER A N 1
ATOM 780 C CA . SER A 1 98 ? 21.405 38.238 28.490 1.00 43.84 98 SER A CA 1
ATOM 781 C C . SER A 1 98 ? 20.577 39.437 28.917 1.00 43.84 98 SER A C 1
ATOM 783 O O . SER A 1 98 ? 19.854 40.024 28.112 1.00 43.84 98 SER A O 1
ATOM 785 N N . SER A 1 99 ? 20.623 39.670 30.228 1.00 47.41 99 SER A N 1
ATOM 786 C CA . SER A 1 99 ? 20.208 40.890 30.919 1.00 47.41 99 SER A CA 1
ATOM 787 C C . SER A 1 99 ? 20.964 42.120 30.432 1.00 47.41 99 SER A C 1
ATOM 789 O O . SER A 1 99 ? 22.128 41.965 29.995 1.00 47.41 99 SER A O 1
#

pLDDT: mean 72.94, std 14.77, range [43.84, 94.62]

Foldseek 3Di:
DDWDWDADPVRPDTDTDDDPDPVVVVVVVDPQWAFKKWWAAPPPDDIDIDSDPCVVVVRTDIDPGGPGIDGHDPCPPDDPDPPPDPDPPPPPPPPPDDD

Radius of gyration: 25.51 Å; chains: 1; bounding box: 44×50×76 Å

Sequence (99 aa):
MHGRWRSEETGEAGTWDGVRVDLIGLQLRSPALVPLFEYRFSDSRPPIYSTHPDLAAAGARRSERPLCRVWRNPLPRFLPDLELRPAASNQDPDQADSS

Secondary structure (DSSP, 8-state):
--EEEEE-TTSS-EEEEE----HHHHHTT-TTEEEEEEEE-SSSPPPEEES-GGGGGGT-EE-SS-SEEEE--S-TT----TT-PPPP-------S---